Protein AF-A0A8C3IZ22-F1 (afdb_monomer)

Mean predicted aligned error: 11.87 Å

Solvent-accessible surface area (backbone atoms only — not comparable to full-atom values): 8767 Å² total; per-residue (Å²): 137,80,80,81,72,81,70,64,68,69,46,77,50,61,44,57,47,99,88,70,29,42,24,45,67,29,36,38,34,40,74,93,53,30,35,36,42,27,25,20,52,81,58,31,36,38,38,56,33,35,37,37,42,71,79,60,23,35,42,35,35,31,27,52,82,64,20,38,36,46,65,32,42,36,34,44,64,79,54,23,36,37,42,33,24,23,50,82,56,29,39,37,40,59,32,39,29,25,41,64,88,66,47,68,36,35,42,32,27,28,48,84,65,36,72,42,44,62,31,39,39,45,46,96,80,82,47,47,37,36,31,44,26,45,75,52,78,63,81,99,47,80,44,67,41,32,39,42,41,44,58,52,99,73,68,90,48,87,49,75,71,52,68,65,80,81,129

Secondary structure (DSSP, 8-state):
--------PPEEEEEE-TTS-EEEEEEEEETTTEEEEEEEETTEEEEEEEEE-TTS-EEEEEEETTEEEEEEEEE-TTS-EEEEEEETTEEEEEEEEE-TT--EEEEEEEETTEE-EEEEEE-TTS-EEEEEEEEEEETTEEEEEEEEEE--SSS------------

Nearest PDB structures (foldseek):
  6t4r-assembly1_CCC  TM=7.264E-01  e=1.711E-08  Trypanosoma brucei
  7sqc-assembly1_V0  TM=7.043E-01  e=2.205E-08  Chlamydomonas reinhardtii
  8x2u-assembly1_N  TM=7.616E-01  e=1.063E-07  Mus musculus
  7jr9-assembly1_E  TM=6.402E-01  e=1.992E-08  Chlamydomonas reinhardtii
  8j07-assembly1_c1  TM=5.219E-01  e=1.733E-06  Homo sapiens

Organism: Chrysemys picta bellii (NCBI:txid8478)

Structure (mmCIF, N/CA/C/O backbone):
data_AF-A0A8C3IZ22-F1
#
_entry.id   AF-A0A8C3IZ22-F1
#
loop_
_atom_site.group_PDB
_atom_site.id
_atom_site.type_symbol
_atom_site.label_atom_id
_atom_site.label_alt_id
_atom_site.label_comp_id
_atom_site.label_asym_id
_atom_site.label_entity_id
_atom_site.label_seq_id
_atom_site.pdbx_PDB_ins_code
_atom_site.Cartn_x
_atom_site.Cartn_y
_atom_site.Cartn_z
_atom_site.occupancy
_atom_site.B_iso_or_equiv
_atom_site.auth_seq_id
_atom_site.auth_comp_id
_atom_site.auth_asym_id
_atom_site.auth_atom_id
_atom_site.pdbx_PDB_model_num
ATOM 1 N N . MET A 1 1 ? 15.316 7.326 37.485 1.00 54.25 1 MET A N 1
ATOM 2 C CA . MET A 1 1 ? 14.027 6.696 37.802 1.00 54.25 1 MET A CA 1
ATOM 3 C C . MET A 1 1 ? 13.143 7.897 38.031 1.00 54.25 1 MET A C 1
ATOM 5 O O . MET A 1 1 ? 13.358 8.570 39.024 1.00 54.25 1 MET A O 1
ATOM 9 N N . ASP A 1 2 ? 12.484 8.419 37.005 1.00 46.16 2 ASP A N 1
ATOM 10 C CA . ASP A 1 2 ? 11.599 7.681 36.104 1.00 46.16 2 ASP A CA 1
ATOM 11 C C . ASP A 1 2 ? 11.779 8.147 34.654 1.00 46.16 2 ASP A C 1
ATOM 13 O O . ASP A 1 2 ? 11.808 9.339 34.361 1.00 46.16 2 ASP A O 1
ATOM 17 N N . SER A 1 3 ? 12.038 7.192 33.765 1.00 50.09 3 SER A N 1
ATOM 18 C CA . SER A 1 3 ? 11.930 7.416 32.330 1.00 50.09 3 SER A CA 1
ATOM 19 C C . SER A 1 3 ? 10.454 7.240 32.035 1.00 50.09 3 SER A C 1
ATOM 21 O O . SER A 1 3 ? 10.006 6.101 31.959 1.00 50.09 3 SER A O 1
ATOM 23 N N . ASP A 1 4 ? 9.712 8.347 31.991 1.00 53.69 4 ASP A N 1
ATOM 24 C CA . ASP A 1 4 ? 8.348 8.355 31.477 1.00 53.69 4 ASP A CA 1
ATOM 25 C C . ASP A 1 4 ? 8.423 7.796 30.056 1.00 53.69 4 ASP A C 1
ATOM 27 O O . ASP A 1 4 ? 8.928 8.427 29.126 1.00 53.69 4 ASP A O 1
ATOM 31 N N . GLU A 1 5 ? 8.065 6.523 29.949 1.00 57.28 5 GLU A N 1
ATOM 32 C CA . GLU A 1 5 ? 7.936 5.805 28.702 1.00 57.28 5 GLU A CA 1
ATOM 33 C C . GLU A 1 5 ? 6.731 6.429 28.020 1.00 57.28 5 GLU A C 1
ATOM 35 O O . GLU A 1 5 ? 5.589 6.153 28.390 1.00 57.28 5 GLU A O 1
ATOM 40 N N . ASP A 1 6 ? 7.037 7.374 27.129 1.00 54.25 6 ASP A N 1
ATOM 41 C CA . ASP A 1 6 ? 6.137 8.114 26.250 1.00 54.25 6 ASP A CA 1
ATOM 42 C C . ASP A 1 6 ? 5.331 7.086 25.444 1.00 54.25 6 ASP A C 1
ATOM 44 O O . ASP A 1 6 ? 5.674 6.688 24.329 1.00 54.25 6 ASP A O 1
ATOM 48 N N . THR A 1 7 ? 4.320 6.526 26.104 1.00 56.97 7 THR A N 1
ATOM 49 C CA . THR A 1 7 ? 3.397 5.551 25.553 1.00 56.97 7 THR A CA 1
ATOM 50 C C . THR A 1 7 ? 2.568 6.370 24.600 1.00 56.97 7 THR A C 1
ATOM 52 O O . THR A 1 7 ? 1.683 7.104 25.023 1.00 56.97 7 THR A O 1
ATOM 55 N N . LEU A 1 8 ? 2.946 6.341 23.326 1.00 58.59 8 LEU A N 1
ATOM 56 C CA . LEU A 1 8 ? 2.209 6.997 22.261 1.00 58.59 8 LEU A CA 1
ATOM 57 C C . LEU A 1 8 ? 0.785 6.432 22.290 1.00 58.59 8 LEU A C 1
ATOM 59 O O . LEU A 1 8 ? 0.547 5.333 21.796 1.00 58.59 8 LEU A O 1
ATOM 63 N N . GLU A 1 9 ? -0.130 7.143 22.948 1.00 67.81 9 GLU A N 1
ATOM 64 C CA . GLU A 1 9 ? -1.519 6.723 23.081 1.00 67.81 9 GLU A CA 1
ATOM 65 C C . GLU A 1 9 ? -2.141 6.695 21.682 1.00 67.81 9 GLU A C 1
ATOM 67 O O . GLU A 1 9 ? -2.179 7.706 20.973 1.00 67.81 9 GLU A O 1
ATOM 72 N N . GLU A 1 10 ? -2.603 5.519 21.262 1.00 82.62 10 GLU A N 1
ATOM 73 C CA . GLU A 1 10 ? -3.424 5.399 20.065 1.00 82.62 10 GLU A CA 1
ATOM 74 C C . GLU A 1 10 ? -4.726 6.160 20.311 1.00 82.62 10 GLU A C 1
ATOM 76 O O . GLU A 1 10 ? -5.457 5.893 21.266 1.00 82.62 10 GLU A O 1
ATOM 81 N N . THR A 1 11 ? -5.015 7.138 19.456 1.00 89.06 11 THR A N 1
ATOM 82 C CA . THR A 1 11 ? -6.254 7.915 19.560 1.00 89.06 11 THR A CA 1
ATOM 83 C C . THR A 1 11 ? -7.258 7.376 18.557 1.00 89.06 11 THR A C 1
ATOM 85 O O . THR A 1 11 ? -6.995 7.327 17.354 1.00 89.06 11 THR A O 1
ATOM 88 N N . VAL A 1 12 ? -8.409 6.943 19.068 1.00 91.81 12 VAL A N 1
ATOM 89 C CA . VAL A 1 12 ? -9.518 6.419 18.271 1.00 91.81 12 VAL A CA 1
ATOM 90 C C . VAL A 1 12 ? -10.631 7.457 18.233 1.00 91.81 12 VAL A C 1
ATOM 92 O O . VAL A 1 12 ? -11.203 7.818 19.260 1.00 91.81 12 VAL A O 1
ATOM 95 N N . GLU A 1 13 ? -10.977 7.903 17.034 1.00 92.81 13 GLU A N 1
ATOM 96 C CA . GLU A 1 13 ? -12.115 8.770 16.763 1.00 92.81 13 GLU A CA 1
ATOM 97 C C . GLU A 1 13 ? -13.164 7.981 15.979 1.00 92.81 13 GLU A C 1
ATOM 99 O O . GLU A 1 13 ? -12.984 7.671 14.802 1.00 92.81 13 GLU A O 1
ATOM 104 N N . GLY A 1 14 ? -14.281 7.633 16.613 1.00 91.19 14 GLY A N 1
ATOM 105 C CA . GLY A 1 14 ? -15.338 6.899 15.928 1.00 91.19 14 GLY A CA 1
ATOM 106 C C . GLY A 1 14 ? -16.321 6.227 16.867 1.00 91.19 14 GLY A C 1
ATOM 107 O O . GLY A 1 14 ? -16.414 6.556 18.050 1.00 91.19 14 GLY A O 1
ATOM 108 N N . LEU A 1 15 ? -17.087 5.301 16.301 1.00 91.00 15 LEU A N 1
ATOM 109 C CA . LEU A 1 15 ? -17.995 4.456 17.058 1.00 91.00 15 LEU A CA 1
ATOM 110 C C . LEU A 1 15 ? -17.186 3.362 17.774 1.00 91.00 15 LEU A C 1
ATOM 112 O O . LEU A 1 15 ? -16.251 2.788 17.216 1.00 91.00 15 LEU A O 1
ATOM 116 N N . LEU A 1 16 ? -17.549 3.096 19.024 1.00 93.19 16 LEU A N 1
ATOM 117 C CA . LEU A 1 16 ? -16.993 2.008 19.823 1.00 93.19 16 LEU A CA 1
ATOM 118 C C . LEU A 1 16 ? -18.099 0.984 20.091 1.00 93.19 16 LEU A C 1
ATOM 120 O O . LEU A 1 16 ? -19.274 1.358 20.169 1.00 93.19 16 LEU A O 1
ATOM 124 N N . ASP A 1 17 ? -17.734 -0.288 20.201 1.00 93.31 17 ASP A N 1
ATOM 125 C CA . ASP A 1 17 ? -18.645 -1.345 20.640 1.00 93.31 17 ASP A CA 1
ATOM 126 C C . ASP A 1 17 ? -18.790 -1.390 22.175 1.00 93.31 17 ASP A C 1
ATOM 128 O O . ASP A 1 17 ? -18.249 -0.550 22.900 1.00 93.31 17 ASP A O 1
ATOM 132 N N . ASP A 1 18 ? -19.561 -2.361 22.671 1.00 94.06 18 ASP A N 1
ATOM 133 C CA . ASP A 1 18 ? -19.828 -2.542 24.105 1.00 94.06 18 ASP A CA 1
ATOM 134 C C . ASP A 1 18 ? -18.555 -2.849 24.921 1.00 94.06 18 ASP A C 1
ATOM 136 O O . ASP A 1 18 ? -18.524 -2.594 26.128 1.00 94.06 18 ASP A O 1
ATOM 140 N N . ASP A 1 19 ? -17.501 -3.346 24.267 1.00 91.56 19 ASP A N 1
ATOM 141 C CA . ASP A 1 19 ? -16.195 -3.639 24.864 1.00 91.56 19 ASP A CA 1
ATOM 142 C C . ASP A 1 19 ? -15.231 -2.437 24.780 1.00 91.56 19 ASP A C 1
ATOM 144 O O . ASP A 1 19 ? -14.099 -2.499 25.264 1.00 91.56 19 ASP A O 1
ATOM 148 N N . GLY A 1 20 ? -15.685 -1.313 24.212 1.00 90.06 20 GLY A N 1
ATOM 149 C CA . GLY A 1 20 ? -14.890 -0.100 24.030 1.00 90.06 20 GLY A CA 1
ATOM 150 C C . GLY A 1 20 ? -13.907 -0.181 22.861 1.00 90.06 20 GLY A C 1
ATOM 151 O O . GLY A 1 20 ? -12.999 0.647 22.781 1.00 90.06 20 GLY A O 1
ATOM 152 N N . LEU A 1 21 ? -14.070 -1.154 21.961 1.00 92.12 21 LEU A N 1
ATOM 153 C CA . LEU A 1 21 ? -13.212 -1.345 20.798 1.00 92.12 21 LEU A CA 1
ATOM 154 C C . LEU A 1 21 ? -13.773 -0.617 19.565 1.00 92.12 21 LEU A C 1
ATOM 156 O O . LEU A 1 21 ? -14.991 -0.497 19.420 1.00 92.12 21 LEU A O 1
ATOM 160 N N . PRO A 1 22 ? -12.912 -0.143 18.643 1.00 92.56 22 PRO A N 1
ATOM 161 C CA . PRO A 1 22 ? -13.340 0.464 17.384 1.00 92.56 22 PRO A CA 1
ATOM 162 C C . PRO A 1 22 ? -14.354 -0.400 16.618 1.00 92.56 22 PRO A C 1
ATOM 164 O O . PRO A 1 22 ? -14.111 -1.579 16.349 1.00 92.56 22 PRO A O 1
ATOM 167 N N . HIS A 1 23 ? -15.480 0.189 16.216 1.00 94.62 23 HIS A N 1
ATOM 168 C CA . HIS A 1 23 ? -16.521 -0.499 15.457 1.00 94.62 23 HIS A CA 1
ATOM 169 C C . HIS A 1 23 ? -17.175 0.437 14.437 1.00 94.62 23 HIS A C 1
ATOM 171 O O . HIS A 1 23 ? -17.493 1.574 14.745 1.00 94.62 23 HIS A O 1
ATOM 177 N N . GLY A 1 24 ? -17.446 -0.030 13.221 1.00 93.62 24 GLY A N 1
ATOM 178 C CA . GLY A 1 24 ? -17.943 0.824 12.141 1.00 93.62 24 GLY A CA 1
ATOM 179 C C . GLY A 1 24 ? -16.844 1.724 11.572 1.00 93.62 24 GLY A C 1
ATOM 180 O O . GLY A 1 24 ? -15.681 1.345 11.556 1.00 93.62 24 GLY A O 1
ATOM 181 N N . PHE A 1 25 ? -17.198 2.894 11.041 1.00 94.88 25 PHE A N 1
ATOM 182 C CA . PHE A 1 25 ? -16.207 3.799 10.455 1.00 94.88 25 PHE A CA 1
ATOM 183 C C . PHE A 1 25 ? -15.497 4.609 11.546 1.00 94.88 25 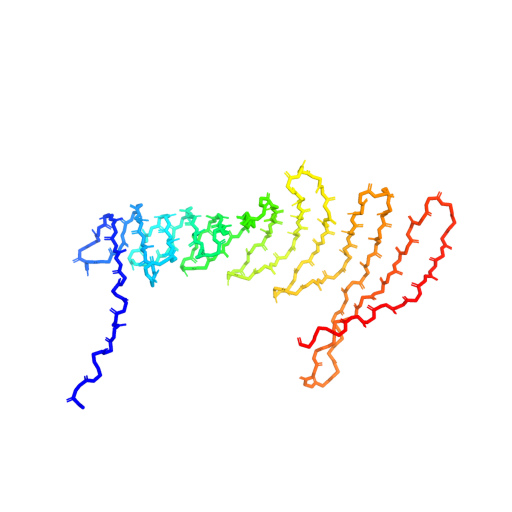PHE A C 1
ATOM 185 O O . PHE A 1 25 ? -16.128 5.451 12.190 1.00 94.88 25 PHE A O 1
ATOM 192 N N . CYS A 1 26 ? -14.198 4.367 11.721 1.00 95.00 26 CYS A N 1
ATOM 193 C CA . CYS A 1 26 ? -13.358 5.037 12.709 1.00 95.00 26 CYS A CA 1
ATOM 194 C C . CYS A 1 26 ? -12.061 5.546 12.075 1.00 95.00 26 CYS A C 1
ATOM 196 O O . CYS A 1 26 ? -11.560 5.003 11.085 1.00 95.00 26 CYS A O 1
ATOM 198 N N . THR A 1 27 ? -11.501 6.567 12.707 1.00 95.25 27 THR A N 1
ATOM 199 C CA . THR A 1 27 ? -10.167 7.089 12.444 1.00 95.25 27 THR A CA 1
ATOM 200 C C . THR A 1 27 ? -9.278 6.744 13.629 1.00 95.25 27 THR A C 1
ATOM 202 O O . THR A 1 27 ? -9.556 7.152 14.752 1.00 95.25 27 THR A O 1
ATOM 205 N N . VAL A 1 28 ? -8.216 5.983 13.392 1.00 93.12 28 VAL A N 1
ATOM 206 C CA . VAL A 1 28 ? -7.226 5.608 14.406 1.00 93.12 28 VAL A CA 1
ATOM 207 C C . VAL A 1 28 ? -5.913 6.289 14.063 1.00 93.12 28 VAL A C 1
ATOM 209 O O . VAL A 1 28 ? -5.397 6.103 12.963 1.00 93.12 28 VAL A O 1
ATOM 212 N N . THR A 1 29 ? -5.368 7.078 14.983 1.00 92.12 29 THR A N 1
ATOM 213 C CA . THR A 1 29 ? -4.048 7.699 14.819 1.00 92.12 29 THR A CA 1
ATOM 214 C C . THR A 1 29 ? -3.016 6.901 15.604 1.00 92.12 29 THR A C 1
ATOM 216 O O . THR A 1 29 ? -3.117 6.773 16.825 1.00 92.12 29 THR A O 1
ATOM 219 N N . TYR A 1 30 ? -2.015 6.394 14.893 1.00 86.94 30 TYR A N 1
ATOM 220 C CA . TYR A 1 30 ? -0.866 5.674 15.423 1.00 86.94 30 TYR A CA 1
ATOM 221 C C . TYR A 1 30 ? 0.327 6.638 15.569 1.00 86.94 30 TYR A C 1
ATOM 223 O O . TYR A 1 30 ? 0.587 7.475 14.702 1.00 86.94 30 TYR A O 1
ATOM 231 N N . SER A 1 31 ? 1.059 6.546 16.683 1.00 75.38 31 SER A N 1
ATOM 232 C CA . SER A 1 31 ? 2.337 7.254 16.909 1.00 75.38 31 SER A CA 1
ATOM 233 C C . SER A 1 31 ? 2.374 8.754 16.541 1.00 75.38 31 SER A C 1
ATOM 235 O O . SER A 1 31 ? 3.391 9.252 16.067 1.00 75.38 31 SER A O 1
ATOM 237 N N . SER A 1 32 ? 1.279 9.492 16.765 1.00 70.94 32 SER A N 1
ATOM 238 C CA . SER A 1 32 ? 1.080 10.916 16.404 1.00 70.94 32 SER A CA 1
ATOM 239 C C . SER A 1 32 ? 1.195 11.294 14.913 1.00 70.94 32 SER A C 1
ATOM 241 O O . SER A 1 32 ? 0.852 12.424 14.564 1.00 70.94 32 SER A O 1
ATOM 243 N N . THR A 1 33 ? 1.654 10.407 14.027 1.00 84.00 33 THR A N 1
ATOM 244 C CA . THR A 1 33 ? 1.926 10.728 12.610 1.00 84.00 33 THR A CA 1
ATOM 245 C C . THR A 1 33 ? 1.236 9.805 11.617 1.00 84.00 33 THR A C 1
ATOM 247 O O . THR A 1 33 ? 0.828 10.267 10.553 1.00 84.00 33 THR A O 1
ATOM 250 N N . ASP A 1 34 ? 1.098 8.525 11.953 1.00 92.19 34 ASP A N 1
ATOM 251 C CA . ASP A 1 34 ? 0.434 7.544 11.104 1.00 92.19 34 ASP A CA 1
ATOM 252 C C . ASP A 1 34 ? -1.058 7.528 11.435 1.00 92.19 34 ASP A C 1
ATOM 254 O O . ASP A 1 34 ? -1.473 7.745 12.572 1.00 92.19 34 ASP A O 1
ATOM 258 N N . ARG A 1 35 ? -1.904 7.284 10.443 1.00 94.31 35 ARG A N 1
ATOM 259 C CA . ARG A 1 35 ? -3.356 7.312 10.630 1.00 94.31 35 ARG A CA 1
ATOM 260 C C . ARG A 1 35 ? -4.023 6.287 9.742 1.00 94.31 35 ARG A C 1
ATOM 262 O O . ARG A 1 35 ? -3.692 6.172 8.572 1.00 94.31 35 ARG A O 1
ATOM 269 N N . PHE A 1 36 ? -5.029 5.605 10.255 1.00 95.25 36 PHE A N 1
ATOM 270 C CA . PHE A 1 36 ? -5.932 4.797 9.456 1.00 95.25 36 PHE A CA 1
ATOM 271 C C . PHE A 1 36 ? -7.355 5.323 9.560 1.00 95.25 36 PHE A C 1
ATOM 273 O O . PHE A 1 36 ? -7.860 5.550 10.651 1.00 95.25 36 PHE A O 1
ATOM 280 N N . GLU A 1 37 ? -8.010 5.469 8.419 1.00 96.19 37 GLU A N 1
ATOM 281 C CA . GLU A 1 37 ? -9.415 5.840 8.309 1.00 96.19 37 GLU A CA 1
ATOM 282 C C . GLU A 1 37 ? -10.152 4.709 7.602 1.00 96.19 37 GLU A C 1
ATOM 284 O O . GLU A 1 37 ? -9.877 4.408 6.438 1.00 96.19 37 GLU A O 1
ATOM 289 N N . GLY A 1 38 ? -11.088 4.048 8.273 1.00 96.12 38 GLY A N 1
ATOM 290 C CA . GLY A 1 38 ? -11.759 2.913 7.659 1.00 96.12 38 GLY A CA 1
ATOM 291 C C . GLY A 1 38 ? -12.775 2.237 8.548 1.00 96.12 38 GLY A C 1
ATOM 292 O O . GLY A 1 38 ? -13.123 2.718 9.620 1.00 96.12 38 GLY A O 1
ATOM 293 N N . ASN A 1 39 ? -13.284 1.114 8.054 1.00 95.69 39 ASN A N 1
ATOM 294 C CA . ASN A 1 39 ? -14.233 0.304 8.800 1.00 95.69 39 ASN A CA 1
ATOM 295 C C . ASN A 1 39 ? -13.502 -0.651 9.747 1.00 95.69 39 ASN A C 1
ATOM 297 O O . ASN A 1 39 ? -12.520 -1.285 9.359 1.00 95.69 39 ASN A O 1
ATOM 301 N N . PHE A 1 40 ? -14.027 -0.763 10.959 1.00 96.00 40 PHE A N 1
ATOM 302 C CA . PHE A 1 40 ? -13.573 -1.647 12.015 1.00 96.00 40 PHE A CA 1
ATOM 303 C C . PHE A 1 40 ? -14.708 -2.554 12.475 1.00 96.00 40 PHE A C 1
ATOM 305 O O . PHE A 1 40 ? -15.883 -2.182 12.446 1.00 96.00 40 PHE A O 1
ATOM 312 N N . VAL A 1 41 ? -14.352 -3.744 12.933 1.00 95.81 41 VAL A N 1
ATOM 313 C CA . VAL A 1 41 ? -15.252 -4.669 13.611 1.00 95.81 41 VAL A CA 1
ATOM 314 C C . VAL A 1 41 ? -14.496 -5.205 14.815 1.00 95.81 41 VAL A C 1
ATOM 316 O O . VAL A 1 41 ? -13.507 -5.904 14.643 1.00 95.81 41 VAL A O 1
ATOM 319 N N . HIS A 1 42 ? -14.960 -4.863 16.019 1.00 93.00 42 HIS A N 1
ATOM 320 C CA . HIS A 1 42 ? -14.384 -5.346 17.278 1.00 93.00 42 HIS A CA 1
ATOM 321 C C . HIS A 1 42 ? -12.877 -5.052 17.404 1.00 93.00 42 HIS A C 1
ATOM 323 O O . HIS A 1 42 ? -12.079 -5.899 17.789 1.00 93.00 42 HIS A O 1
ATOM 329 N N . GLY A 1 43 ? -12.481 -3.837 17.017 1.00 91.19 43 GLY A N 1
ATOM 330 C CA . GLY A 1 43 ? -11.095 -3.372 17.045 1.00 91.19 43 GLY A CA 1
ATOM 331 C C . GLY A 1 43 ? -10.246 -3.752 15.834 1.00 91.19 43 GLY A C 1
ATOM 332 O O . GLY A 1 43 ? -9.202 -3.138 15.636 1.00 91.19 43 GLY A O 1
ATOM 333 N N . GLU A 1 44 ? -10.705 -4.663 14.977 1.00 94.19 44 GLU A N 1
ATOM 334 C CA . GLU A 1 44 ? -9.959 -5.114 13.796 1.00 94.19 44 GLU A CA 1
ATOM 335 C C . GLU A 1 44 ? -10.428 -4.388 12.531 1.00 94.19 44 GLU A C 1
ATOM 337 O O . GLU A 1 44 ? -11.631 -4.208 12.306 1.00 94.19 44 GLU A O 1
ATOM 342 N N . LYS A 1 45 ? -9.496 -3.996 11.657 1.00 94.75 45 LYS A N 1
ATOM 343 C CA . LYS A 1 45 ? -9.816 -3.356 10.372 1.00 94.75 45 LYS A CA 1
ATOM 344 C C . LYS A 1 45 ? -10.545 -4.351 9.475 1.00 94.75 45 LYS A C 1
ATOM 346 O O . LYS A 1 45 ? -9.996 -5.376 9.076 1.00 94.75 45 LYS A O 1
ATOM 351 N N . ASN A 1 46 ? -11.780 -4.017 9.125 1.00 96.06 46 ASN A N 1
ATOM 352 C CA . ASN A 1 46 ? -12.699 -4.896 8.417 1.00 96.06 46 ASN A CA 1
ATOM 353 C C . ASN A 1 46 ? -13.600 -4.076 7.487 1.00 96.06 46 ASN A C 1
ATOM 355 O O . ASN A 1 46 ? -14.526 -3.394 7.920 1.00 96.06 46 ASN A O 1
ATOM 359 N N . GLY A 1 47 ? -13.341 -4.148 6.181 1.00 94.94 47 GLY A N 1
ATOM 360 C CA . GLY A 1 47 ? -14.0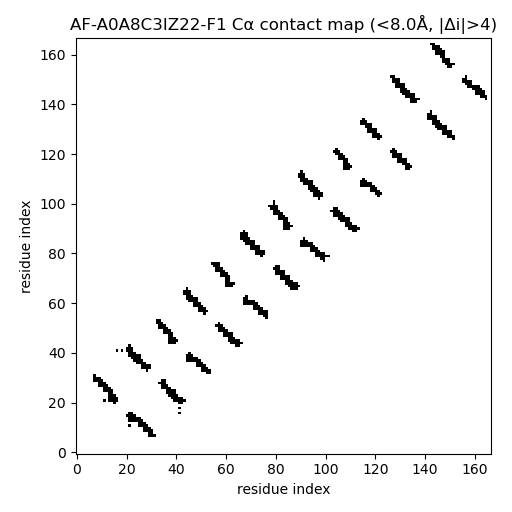16 -3.366 5.146 1.00 94.94 47 GLY A CA 1
ATOM 361 C C . GLY A 1 47 ? -13.071 -2.418 4.410 1.00 94.94 47 GLY A C 1
ATOM 362 O O . GLY A 1 47 ? -11.860 -2.598 4.389 1.00 94.94 47 GLY A O 1
ATOM 363 N N . ARG A 1 48 ? -13.612 -1.383 3.758 1.00 95.69 48 ARG A N 1
ATOM 364 C CA . ARG A 1 48 ? -12.764 -0.385 3.085 1.00 95.69 48 ARG A CA 1
ATOM 365 C C . ARG A 1 48 ? -12.052 0.493 4.105 1.00 95.69 48 ARG A C 1
ATOM 367 O O . ARG A 1 48 ? -12.689 0.935 5.064 1.00 95.69 48 ARG A O 1
ATOM 374 N N . GLY A 1 49 ? -10.784 0.784 3.839 1.00 96.25 49 GLY A N 1
ATOM 375 C CA . GLY A 1 49 ? -9.986 1.701 4.635 1.00 96.25 49 GLY A CA 1
ATOM 376 C C . GLY A 1 49 ? -8.843 2.327 3.848 1.00 96.25 49 GLY A C 1
ATOM 377 O O . GLY A 1 49 ? -8.484 1.869 2.758 1.00 96.25 49 GLY A O 1
ATOM 378 N N . LYS A 1 50 ? -8.299 3.394 4.420 1.00 97.19 50 LYS A N 1
ATOM 379 C CA . LYS A 1 50 ? -7.175 4.165 3.917 1.00 97.19 50 LYS A CA 1
ATOM 380 C C . LYS A 1 50 ? -6.177 4.387 5.042 1.00 97.19 50 LYS A C 1
ATOM 382 O O . LYS A 1 50 ? -6.500 4.996 6.056 1.00 97.19 50 LYS A O 1
ATOM 387 N N . PHE A 1 51 ? -4.961 3.903 4.846 1.00 95.56 51 PHE A N 1
ATOM 388 C CA . PHE A 1 51 ? -3.824 4.186 5.703 1.00 95.56 51 PHE A CA 1
ATOM 389 C C . PHE A 1 51 ? -3.080 5.416 5.176 1.00 95.56 51 PHE A C 1
ATOM 391 O O . PHE A 1 51 ? -2.881 5.559 3.971 1.00 95.56 51 PHE A O 1
ATOM 398 N N . PHE A 1 52 ? -2.670 6.287 6.080 1.00 95.25 52 PHE A N 1
ATOM 399 C CA . PHE A 1 52 ? -1.859 7.472 5.864 1.00 95.25 52 PHE A CA 1
ATOM 400 C C . PHE A 1 52 ? -0.572 7.273 6.647 1.00 95.25 52 PHE A C 1
ATOM 402 O O . PHE A 1 52 ? -0.605 7.092 7.864 1.00 95.25 52 PHE A O 1
ATOM 409 N N . PHE A 1 53 ? 0.544 7.282 5.939 1.00 93.31 53 PHE A N 1
ATOM 410 C CA . PHE A 1 53 ? 1.861 7.121 6.529 1.00 93.31 53 PHE A CA 1
ATOM 411 C C . PHE A 1 53 ? 2.475 8.494 6.825 1.00 93.31 53 PHE A C 1
ATOM 413 O O . PHE A 1 53 ? 2.129 9.496 6.192 1.00 93.31 53 PHE A O 1
ATOM 420 N N . PHE A 1 54 ? 3.417 8.539 7.764 1.00 92.25 54 PHE A N 1
ATOM 421 C CA . PHE A 1 54 ? 4.124 9.756 8.163 1.00 92.25 54 PHE A CA 1
ATOM 422 C C . PHE A 1 54 ? 4.899 10.417 7.012 1.00 92.25 54 PHE A C 1
ATOM 424 O O . PHE A 1 54 ? 5.134 11.624 7.047 1.00 92.25 54 PHE A O 1
ATOM 431 N N . ASP A 1 55 ? 5.309 9.634 6.009 1.00 91.31 55 ASP A N 1
ATOM 432 C CA . ASP A 1 55 ? 5.991 10.113 4.803 1.00 91.31 55 ASP A CA 1
ATOM 433 C C . ASP A 1 55 ? 5.029 10.820 3.827 1.00 91.31 55 ASP A C 1
ATOM 435 O O . ASP A 1 55 ? 5.455 11.395 2.834 1.00 91.31 55 ASP A O 1
ATOM 439 N N . GLY A 1 56 ? 3.723 10.825 4.112 1.00 91.75 56 GLY A N 1
ATOM 440 C CA . GLY A 1 56 ? 2.694 11.400 3.248 1.00 91.75 56 GLY A CA 1
ATOM 441 C C . GLY A 1 56 ? 2.181 10.437 2.177 1.00 91.75 56 GLY A C 1
ATOM 442 O O . GLY A 1 56 ? 1.255 10.789 1.440 1.00 91.75 56 GLY A O 1
ATOM 443 N N . SER A 1 57 ? 2.722 9.219 2.105 1.00 95.38 57 SER A N 1
ATOM 444 C CA . SER A 1 57 ? 2.159 8.155 1.284 1.00 95.38 57 SER A CA 1
ATOM 445 C C . SER A 1 57 ? 0.828 7.665 1.858 1.00 95.38 57 SER A C 1
ATOM 447 O O . SER A 1 57 ? 0.499 7.856 3.035 1.00 95.38 57 SER A O 1
ATOM 449 N N . THR A 1 58 ? 0.016 7.036 1.011 1.00 96.75 58 THR A N 1
ATOM 450 C CA . THR A 1 58 ? -1.269 6.470 1.432 1.00 96.75 58 THR A CA 1
ATOM 451 C C . THR A 1 58 ? -1.496 5.093 0.835 1.00 96.75 58 THR A C 1
ATOM 453 O O . THR A 1 58 ? -1.081 4.826 -0.287 1.00 96.75 58 THR A O 1
ATOM 456 N N . LEU A 1 59 ? -2.175 4.217 1.571 1.00 96.12 59 LEU A N 1
ATOM 457 C CA . LEU A 1 59 ? -2.572 2.889 1.113 1.00 96.12 59 LEU A CA 1
ATOM 458 C C . LEU A 1 59 ? -4.075 2.720 1.281 1.00 96.12 59 LEU A C 1
ATOM 460 O O . LEU A 1 59 ? -4.583 2.646 2.394 1.00 96.12 59 LEU A O 1
ATOM 464 N N . GLU A 1 60 ? -4.785 2.648 0.167 1.00 96.75 60 GLU A N 1
ATOM 465 C CA . GLU A 1 60 ? -6.221 2.405 0.124 1.00 96.75 60 GLU A CA 1
ATOM 466 C C . GLU A 1 60 ? -6.507 0.963 -0.268 1.00 96.75 60 GLU A C 1
ATOM 468 O O . GLU A 1 60 ? -5.889 0.419 -1.185 1.00 96.75 60 GLU A O 1
ATOM 473 N N . GLY A 1 61 ? -7.498 0.347 0.367 1.00 96.31 61 GLY A N 1
ATOM 474 C CA . GLY A 1 61 ? -7.961 -0.962 -0.062 1.00 96.31 61 GLY A CA 1
ATOM 475 C C . GLY A 1 61 ? -9.034 -1.559 0.832 1.00 96.31 61 GLY A C 1
ATOM 476 O O . GLY A 1 61 ? -9.724 -0.855 1.574 1.00 96.31 61 GLY A O 1
ATOM 477 N N . TYR A 1 62 ? -9.224 -2.867 0.696 1.00 96.44 62 TYR A N 1
ATOM 478 C CA . TYR A 1 62 ? -10.183 -3.628 1.483 1.00 96.44 62 TYR A CA 1
ATOM 479 C C . TYR A 1 62 ? -9.447 -4.468 2.521 1.00 96.44 62 TYR A C 1
ATOM 481 O O . TYR A 1 62 ? -8.533 -5.199 2.171 1.00 96.44 62 TYR A O 1
ATOM 489 N N . TYR A 1 63 ? -9.851 -4.374 3.778 1.00 96.12 63 TYR A N 1
ATOM 490 C CA . TYR A 1 63 ? -9.251 -5.071 4.904 1.00 96.12 63 TYR A CA 1
ATOM 491 C C . TYR A 1 63 ? -10.187 -6.172 5.396 1.00 96.12 63 TYR A C 1
ATOM 493 O O . TYR A 1 63 ? -11.409 -6.011 5.370 1.00 96.12 63 TYR A O 1
ATOM 501 N N . VAL A 1 64 ? -9.609 -7.292 5.810 1.00 95.75 64 VAL A N 1
ATOM 502 C CA . VAL A 1 64 ? -10.290 -8.388 6.502 1.00 95.75 64 VAL A CA 1
ATOM 503 C C . VAL A 1 64 ? -9.364 -8.819 7.624 1.00 95.75 64 VAL A C 1
ATOM 505 O O . VAL A 1 64 ? -8.223 -9.178 7.335 1.00 95.75 64 VAL A O 1
ATOM 508 N N . ASP A 1 65 ? -9.843 -8.752 8.862 1.00 94.00 65 ASP A N 1
ATOM 509 C CA . ASP A 1 65 ? -9.094 -9.135 10.067 1.00 94.00 65 ASP A CA 1
ATOM 510 C C . A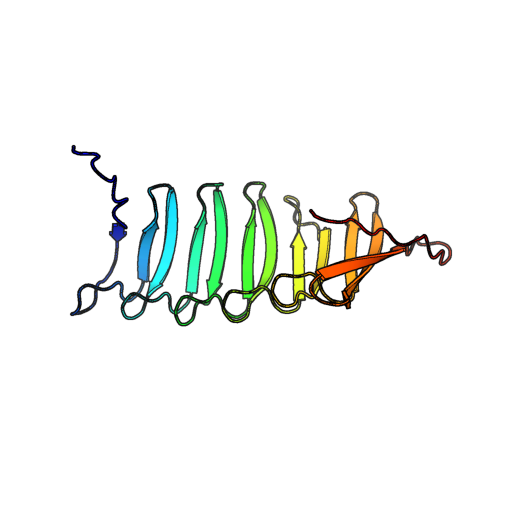SP A 1 65 ? -7.690 -8.490 10.101 1.00 94.00 65 ASP A C 1
ATOM 512 O O . ASP A 1 65 ? -6.661 -9.163 10.131 1.00 94.00 65 ASP A O 1
ATOM 516 N N . ASP A 1 66 ? -7.648 -7.157 9.970 1.00 93.19 66 ASP A N 1
ATOM 517 C CA . ASP A 1 66 ? -6.436 -6.319 9.892 1.00 93.19 66 ASP A CA 1
ATOM 518 C C . ASP A 1 66 ? -5.538 -6.489 8.661 1.00 93.19 66 ASP A C 1
ATOM 520 O O . ASP A 1 66 ? -4.669 -5.645 8.403 1.00 93.19 66 ASP A O 1
ATOM 524 N N . ALA A 1 67 ? -5.779 -7.505 7.838 1.00 93.69 67 ALA A N 1
ATOM 525 C CA . ALA A 1 67 ? -5.002 -7.773 6.644 1.00 93.69 67 ALA A CA 1
ATOM 526 C C . ALA A 1 67 ? -5.613 -7.111 5.404 1.00 93.69 67 ALA A C 1
ATOM 528 O O . ALA A 1 67 ? -6.809 -7.228 5.133 1.00 93.69 67 ALA A O 1
ATOM 529 N N . LEU A 1 68 ? -4.781 -6.448 4.597 1.00 94.06 68 LEU A N 1
ATOM 530 C CA . LEU A 1 68 ? -5.211 -5.933 3.299 1.00 94.06 68 LEU A CA 1
ATOM 531 C C . LEU A 1 68 ? -5.446 -7.094 2.319 1.00 94.06 68 LEU A C 1
ATOM 533 O O . LEU A 1 68 ? -4.582 -7.948 2.118 1.00 94.06 68 LEU A O 1
ATOM 537 N N . GLN A 1 69 ? -6.608 -7.090 1.676 1.00 95.75 69 GLN A N 1
ATOM 538 C CA . GLN A 1 69 ? -7.087 -8.120 0.765 1.00 95.75 69 GLN A CA 1
ATOM 539 C C . GLN A 1 69 ? -7.552 -7.513 -0.562 1.00 95.75 69 GLN A C 1
ATOM 541 O O . GLN A 1 69 ? -8.194 -6.462 -0.629 1.00 95.75 69 GLN A O 1
ATOM 546 N N . GLY A 1 70 ? -7.299 -8.229 -1.653 1.00 94.25 70 GLY A N 1
ATOM 547 C CA . GLY A 1 70 ? -7.775 -7.851 -2.978 1.00 94.25 70 GLY A CA 1
ATOM 548 C C . GLY A 1 70 ? -6.996 -6.675 -3.563 1.00 94.25 70 GLY A C 1
ATOM 549 O O . GLY A 1 70 ? -5.774 -6.672 -3.554 1.00 94.25 70 GLY A O 1
ATOM 550 N N . GLN A 1 71 ? -7.680 -5.708 -4.172 1.00 95.31 71 GLN A N 1
ATOM 551 C CA . GLN A 1 71 ? -7.000 -4.578 -4.811 1.00 95.31 71 GLN A CA 1
ATOM 552 C C . GLN A 1 71 ? -6.608 -3.526 -3.769 1.00 95.31 71 GLN A C 1
ATOM 554 O O . GLN A 1 71 ? -7.465 -3.019 -3.047 1.00 95.31 71 GLN A O 1
ATOM 559 N N . GLY A 1 72 ? -5.319 -3.194 -3.742 1.00 95.81 72 GLY A N 1
ATOM 560 C CA . GLY A 1 72 ? -4.755 -2.082 -2.992 1.00 95.81 72 GLY A CA 1
ATOM 561 C C . GLY A 1 72 ? -4.212 -1.013 -3.935 1.00 95.81 72 GLY A C 1
ATOM 562 O O . GLY A 1 72 ? -3.610 -1.331 -4.966 1.00 95.81 72 GLY A O 1
ATOM 563 N N . LEU A 1 73 ? -4.428 0.246 -3.573 1.00 96.75 73 LEU A N 1
ATOM 564 C CA . LEU A 1 73 ? -3.872 1.421 -4.225 1.00 96.75 73 LEU A CA 1
ATOM 565 C C . LEU A 1 73 ? -2.913 2.097 -3.252 1.00 96.75 73 LEU A C 1
ATOM 567 O O . LEU A 1 73 ? -3.340 2.708 -2.275 1.00 96.75 73 LEU A O 1
ATOM 571 N N . TYR A 1 74 ? -1.622 1.990 -3.530 1.00 96.25 74 TYR A N 1
ATOM 572 C CA . TYR A 1 74 ? -0.598 2.719 -2.802 1.00 96.25 74 TYR A CA 1
ATOM 573 C C . TYR A 1 74 ? -0.252 3.991 -3.578 1.00 96.25 74 TYR A C 1
ATOM 575 O O . TYR A 1 74 ? 0.107 3.920 -4.750 1.00 96.25 74 TYR A O 1
ATOM 583 N N . THR A 1 75 ? -0.377 5.149 -2.945 1.00 96.31 75 THR A N 1
ATOM 584 C CA . THR A 1 75 ? 0.025 6.446 -3.497 1.00 96.31 75 THR A CA 1
ATOM 585 C C . THR A 1 75 ? 1.285 6.888 -2.777 1.00 96.31 75 THR A C 1
ATOM 587 O O . THR A 1 75 ? 1.268 7.029 -1.557 1.00 96.31 75 THR A O 1
ATOM 590 N N . TYR A 1 76 ? 2.364 7.087 -3.522 1.00 94.69 76 TYR A N 1
ATOM 591 C CA . TYR A 1 76 ? 3.638 7.573 -3.002 1.00 94.69 76 TYR A CA 1
ATOM 592 C C . TYR A 1 76 ? 3.551 9.070 -2.662 1.00 94.69 76 TYR A C 1
ATOM 594 O O . TYR A 1 76 ? 2.682 9.780 -3.173 1.00 94.69 76 TYR A O 1
ATOM 602 N N . GLU A 1 77 ? 4.473 9.567 -1.832 1.00 94.75 77 GLU A N 1
ATOM 603 C CA . GLU A 1 77 ? 4.554 11.000 -1.488 1.00 94.75 77 GLU A CA 1
ATOM 604 C C . GLU A 1 77 ? 4.725 11.897 -2.728 1.00 94.75 77 GLU A C 1
ATOM 606 O O . GLU A 1 77 ? 4.248 13.031 -2.767 1.00 94.75 77 GLU A O 1
ATOM 611 N N . ASP A 1 78 ? 5.385 11.372 -3.765 1.00 92.19 78 ASP A N 1
ATOM 612 C CA . ASP A 1 78 ? 5.670 12.068 -5.017 1.00 92.19 78 ASP A CA 1
ATOM 613 C C . ASP A 1 78 ? 4.473 12.073 -5.981 1.00 92.19 78 ASP A C 1
ATOM 615 O O . ASP A 1 78 ? 4.557 12.646 -7.065 1.00 92.19 78 ASP A O 1
ATOM 619 N N . GLY A 1 79 ? 3.351 11.457 -5.597 1.00 92.06 79 GLY A N 1
ATOM 620 C CA . GLY A 1 79 ? 2.146 11.337 -6.411 1.00 92.06 79 GLY A CA 1
ATOM 621 C C . GLY A 1 79 ? 2.163 10.175 -7.406 1.00 92.06 79 GLY A C 1
ATOM 622 O O . GLY A 1 79 ? 1.175 9.987 -8.118 1.00 92.06 79 GLY A O 1
ATOM 623 N N . GLY A 1 80 ? 3.234 9.376 -7.455 1.00 94.50 80 GLY A N 1
ATOM 624 C CA . GLY A 1 80 ? 3.208 8.085 -8.133 1.00 94.50 80 GLY A CA 1
ATOM 625 C C . GLY A 1 80 ? 2.168 7.156 -7.504 1.00 94.50 80 GLY A C 1
ATOM 626 O O . GLY A 1 80 ? 1.812 7.290 -6.330 1.00 94.50 80 GLY A O 1
ATOM 627 N N . VAL A 1 81 ? 1.686 6.175 -8.266 1.00 96.69 81 VAL A N 1
ATOM 628 C CA . VAL A 1 81 ? 0.696 5.212 -7.763 1.00 96.69 81 VAL A CA 1
ATOM 629 C C . VAL A 1 81 ? 1.038 3.778 -8.136 1.00 96.69 81 VAL A C 1
ATOM 631 O O . VAL A 1 81 ? 1.359 3.473 -9.283 1.00 96.69 81 VAL A O 1
ATOM 634 N N . LEU A 1 82 ? 0.896 2.866 -7.181 1.00 95.06 82 LEU A N 1
ATOM 635 C CA . LEU A 1 82 ? 1.024 1.426 -7.349 1.00 95.06 82 LEU A CA 1
ATOM 636 C C . LEU A 1 82 ? -0.335 0.761 -7.115 1.00 95.06 82 LEU A C 1
ATOM 638 O O . LEU A 1 82 ? -0.871 0.748 -6.009 1.00 95.06 82 LEU A O 1
ATOM 642 N N . HIS A 1 83 ? -0.867 0.150 -8.167 1.00 96.56 83 HIS A N 1
ATOM 643 C CA . HIS A 1 83 ? -2.008 -0.752 -8.098 1.00 96.56 83 HIS A CA 1
ATOM 644 C C . HIS A 1 83 ? -1.491 -2.169 -7.900 1.00 96.56 83 HIS A C 1
ATOM 646 O O . HIS A 1 83 ? -0.758 -2.680 -8.748 1.00 96.56 83 HIS A O 1
ATOM 652 N N . GLY A 1 84 ? -1.879 -2.810 -6.806 1.00 95.19 84 GLY A N 1
ATOM 653 C CA . GLY A 1 84 ? -1.391 -4.127 -6.430 1.00 95.19 84 GLY A CA 1
ATOM 654 C C . GLY A 1 84 ? -2.504 -5.036 -5.941 1.00 95.19 84 GLY A C 1
ATOM 655 O O . GLY A 1 84 ? -3.451 -4.585 -5.303 1.00 95.19 84 GLY A O 1
ATOM 656 N N . THR A 1 85 ? -2.387 -6.332 -6.215 1.00 94.81 85 THR A N 1
ATOM 657 C CA . THR A 1 85 ? -3.244 -7.332 -5.567 1.00 94.81 85 THR A CA 1
ATOM 658 C C . THR A 1 85 ? -2.581 -7.782 -4.270 1.00 94.81 85 THR A C 1
ATOM 660 O O . THR A 1 85 ? -1.408 -8.131 -4.297 1.00 94.81 85 THR A O 1
ATOM 663 N N . HIS A 1 86 ? -3.304 -7.763 -3.159 1.00 93.75 86 HIS A N 1
ATOM 664 C CA . HIS A 1 86 ? -2.838 -8.158 -1.837 1.00 93.75 86 HIS A CA 1
ATOM 665 C C . HIS A 1 86 ? -3.607 -9.384 -1.351 1.00 93.75 86 HIS A C 1
ATOM 667 O O . HIS A 1 86 ? -4.805 -9.526 -1.610 1.00 93.75 86 HIS A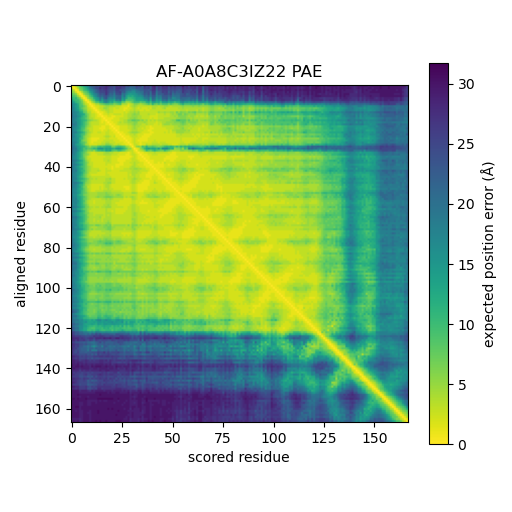 O 1
ATOM 673 N N . VAL A 1 87 ? -2.896 -10.274 -0.673 1.00 94.31 87 VAL A N 1
ATOM 674 C CA . VAL A 1 87 ? -3.437 -11.449 0.006 1.00 94.31 87 VAL A CA 1
ATOM 675 C C . VAL A 1 87 ? -2.775 -11.493 1.370 1.00 94.31 87 VAL A C 1
ATOM 677 O O . VAL A 1 87 ? -1.548 -11.494 1.441 1.00 94.31 87 VAL A O 1
ATOM 680 N N . ASP A 1 88 ? -3.581 -11.483 2.427 1.00 92.31 88 ASP A N 1
ATOM 681 C CA . ASP A 1 88 ? -3.124 -11.501 3.824 1.00 92.31 88 ASP A CA 1
ATOM 682 C C . ASP A 1 88 ? -2.124 -10.374 4.147 1.00 92.31 88 ASP A C 1
ATOM 684 O O . ASP A 1 88 ? -1.131 -10.561 4.844 1.00 92.31 88 ASP A O 1
ATOM 688 N N . GLY A 1 89 ? -2.370 -9.179 3.597 1.00 89.38 89 GLY A N 1
ATOM 689 C CA . GLY A 1 89 ? -1.508 -8.008 3.769 1.00 89.38 89 GLY A CA 1
ATOM 690 C C . GLY A 1 89 ? -0.271 -7.990 2.869 1.00 89.38 89 GLY A C 1
ATOM 691 O O . GLY A 1 89 ? 0.395 -6.962 2.771 1.00 89.38 89 GLY A O 1
ATOM 692 N N . GLU A 1 90 ? 0.023 -9.077 2.158 1.00 91.00 90 GLU A N 1
ATOM 693 C CA . GLU A 1 90 ? 1.184 -9.178 1.280 1.00 91.00 90 GLU A CA 1
ATOM 694 C C . GLU A 1 90 ? 0.813 -8.967 -0.188 1.00 91.00 90 GLU A C 1
ATOM 696 O O . GLU A 1 90 ? -0.154 -9.536 -0.698 1.00 91.00 90 GLU A O 1
ATOM 701 N N . LEU A 1 91 ? 1.634 -8.208 -0.911 1.00 89.62 91 LEU A N 1
ATOM 702 C CA . LEU A 1 91 ? 1.493 -7.999 -2.344 1.00 89.62 91 LEU A CA 1
ATOM 703 C C . LEU A 1 91 ? 1.718 -9.325 -3.094 1.00 89.62 91 LEU A C 1
ATOM 705 O O . LEU A 1 91 ? 2.826 -9.868 -3.158 1.00 89.62 91 LEU A O 1
ATOM 709 N N . ASN A 1 92 ? 0.637 -9.832 -3.677 1.00 93.12 92 ASN A N 1
ATOM 710 C CA . ASN A 1 92 ? 0.508 -11.135 -4.305 1.00 93.12 92 ASN A CA 1
ATOM 711 C C . ASN A 1 92 ? -0.368 -11.040 -5.561 1.00 93.12 92 ASN A C 1
ATOM 713 O O . ASN A 1 92 ? -1.574 -10.824 -5.493 1.00 93.12 92 ASN A O 1
ATOM 717 N N . GLY A 1 93 ? 0.234 -11.269 -6.727 1.00 91.06 93 GLY A N 1
ATOM 718 C CA . GLY A 1 93 ? -0.431 -11.218 -8.025 1.00 91.06 93 GLY A CA 1
ATOM 719 C C . GLY A 1 93 ? -0.021 -10.005 -8.865 1.00 91.06 93 GLY A C 1
ATOM 720 O O . GLY A 1 93 ? 1.092 -9.493 -8.717 1.00 91.06 93 GLY A O 1
ATOM 721 N N . PRO A 1 94 ? -0.868 -9.567 -9.811 1.00 92.00 94 PRO A N 1
ATOM 722 C CA . PRO A 1 94 ? -0.496 -8.522 -10.748 1.00 92.00 94 PRO A CA 1
ATOM 723 C C . PRO A 1 94 ? -0.367 -7.17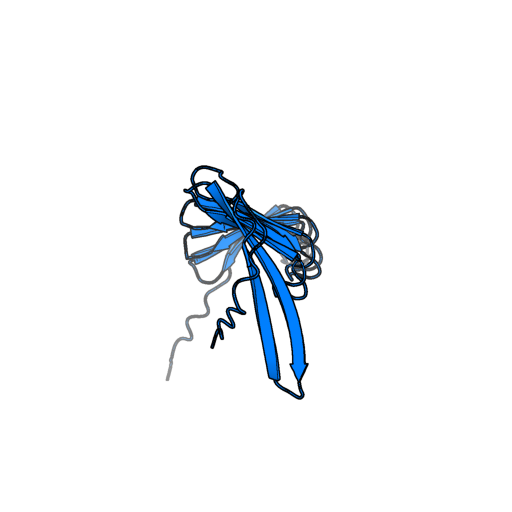7 -10.038 1.00 92.00 94 PRO A C 1
ATOM 725 O O . PRO A 1 94 ? -1.203 -6.819 -9.206 1.00 92.00 94 PRO A O 1
ATOM 728 N N . ALA A 1 95 ? 0.655 -6.421 -10.432 1.00 93.94 95 ALA A N 1
ATOM 729 C CA . ALA A 1 95 ? 0.847 -5.051 -9.992 1.00 93.94 95 ALA A CA 1
ATOM 730 C C . ALA A 1 95 ? 1.250 -4.134 -11.152 1.00 93.94 95 ALA A C 1
ATOM 732 O O . ALA A 1 95 ? 1.915 -4.558 -12.109 1.00 93.94 95 ALA A O 1
ATOM 733 N N . GLN A 1 96 ? 0.823 -2.880 -11.067 1.00 94.69 96 GLN A N 1
ATOM 734 C CA . GLN A 1 96 ? 1.076 -1.827 -12.040 1.00 94.69 96 GLN A CA 1
ATOM 735 C C . GLN A 1 96 ? 1.442 -0.542 -11.318 1.00 94.69 96 GLN A C 1
ATOM 737 O O . GLN A 1 96 ? 0.702 -0.099 -10.448 1.00 94.69 96 GLN A O 1
ATOM 742 N N . GLU A 1 97 ? 2.550 0.062 -11.711 1.00 93.69 97 GLU A N 1
ATOM 743 C CA . GLU A 1 97 ? 3.028 1.318 -11.145 1.00 93.69 97 GLU A CA 1
ATOM 744 C C . GLU A 1 97 ? 2.970 2.402 -12.213 1.00 93.69 97 GLU A C 1
ATOM 746 O O . GLU A 1 97 ? 3.324 2.162 -13.377 1.00 93.69 97 GLU A O 1
ATOM 751 N N . TYR A 1 98 ? 2.532 3.581 -11.805 1.00 92.88 98 TYR A N 1
ATOM 752 C CA . TYR A 1 98 ? 2.395 4.757 -12.638 1.00 92.88 98 TYR A CA 1
ATOM 753 C C . TYR A 1 98 ? 3.179 5.907 -12.011 1.00 92.88 98 TYR A C 1
ATOM 755 O O . TYR A 1 98 ? 3.205 6.044 -10.789 1.00 92.88 98 TYR A O 1
ATOM 763 N N . ASP A 1 99 ? 3.810 6.723 -12.852 1.00 91.75 99 ASP A N 1
ATOM 764 C CA . ASP A 1 99 ? 4.446 7.963 -12.405 1.00 91.75 99 ASP A CA 1
ATOM 765 C C . ASP A 1 99 ? 3.402 9.042 -12.048 1.00 91.75 99 ASP A C 1
ATOM 767 O O . ASP A 1 99 ? 2.198 8.863 -12.251 1.00 91.75 99 ASP A O 1
ATOM 771 N N . ILE A 1 100 ? 3.876 10.186 -11.546 1.00 92.56 100 ILE A N 1
ATOM 772 C CA . ILE A 1 100 ? 3.052 11.365 -11.228 1.00 92.56 100 ILE A CA 1
ATOM 773 C C . ILE A 1 100 ? 2.263 11.907 -12.438 1.00 92.56 100 ILE A C 1
ATOM 775 O O . ILE A 1 100 ? 1.200 12.503 -12.279 1.00 92.56 100 ILE A O 1
ATOM 779 N N . ASP A 1 101 ? 2.752 11.675 -13.661 1.00 90.62 101 ASP A N 1
ATOM 780 C CA . ASP A 1 101 ? 2.075 12.060 -14.905 1.00 90.62 101 ASP A CA 1
ATOM 781 C C . ASP A 1 101 ? 1.016 11.017 -15.336 1.00 90.62 101 ASP A C 1
ATOM 783 O O . ASP A 1 101 ? 0.362 11.176 -16.372 1.00 90.62 101 ASP A O 1
ATOM 787 N N . GLY A 1 102 ? 0.852 9.924 -14.580 1.00 88.50 102 GLY A N 1
ATOM 788 C CA . GLY A 1 102 ? -0.050 8.816 -14.888 1.00 88.50 102 GLY A CA 1
ATOM 789 C C . GLY A 1 102 ? 0.463 7.876 -15.985 1.00 88.50 102 GLY A C 1
ATOM 790 O O . GLY A 1 102 ? -0.314 7.101 -16.552 1.00 88.50 102 GLY A O 1
ATOM 791 N N . ARG A 1 103 ? 1.754 7.916 -16.328 1.00 89.50 103 ARG A N 1
ATOM 792 C CA . ARG A 1 103 ? 2.360 6.976 -17.278 1.00 89.50 103 ARG A CA 1
ATOM 793 C C . ARG A 1 103 ? 2.677 5.669 -16.574 1.00 89.50 103 ARG A C 1
ATOM 795 O O . ARG A 1 103 ? 3.343 5.654 -15.548 1.00 89.50 103 ARG A O 1
ATOM 802 N N . LEU A 1 104 ? 2.264 4.557 -17.176 1.00 89.19 104 LEU A N 1
ATOM 803 C CA . LEU A 1 104 ? 2.631 3.221 -16.711 1.00 89.19 104 LEU A CA 1
ATOM 804 C C . LEU A 1 104 ? 4.153 3.049 -16.811 1.00 89.19 104 LEU A C 1
ATOM 806 O O . LEU A 1 104 ? 4.674 2.997 -17.923 1.00 89.19 104 LEU A O 1
ATOM 810 N N . ILE A 1 105 ? 4.838 2.926 -15.676 1.00 89.56 105 ILE A N 1
ATOM 811 C CA . ILE A 1 105 ? 6.296 2.730 -15.593 1.00 89.56 105 ILE A CA 1
ATOM 812 C C . ILE A 1 105 ? 6.670 1.287 -15.268 1.00 89.56 105 ILE A C 1
ATOM 814 O O . ILE A 1 105 ? 7.749 0.828 -15.646 1.00 89.56 105 ILE A O 1
ATOM 818 N N . PHE A 1 106 ? 5.762 0.534 -14.648 1.00 89.25 106 PHE A N 1
ATOM 819 C CA . PHE A 1 106 ? 5.981 -0.867 -14.319 1.00 89.25 106 PHE A CA 1
ATOM 820 C C . PHE A 1 106 ? 4.698 -1.681 -14.471 1.00 89.25 106 PHE A C 1
ATOM 822 O O . PHE A 1 106 ? 3.616 -1.260 -14.077 1.00 89.25 106 PHE A O 1
ATOM 829 N N . LYS A 1 107 ? 4.825 -2.896 -15.003 1.00 91.44 107 LYS A N 1
ATOM 830 C CA . LYS A 1 107 ? 3.772 -3.913 -14.975 1.00 91.44 107 LYS A CA 1
ATOM 831 C C . LYS A 1 107 ? 4.388 -5.272 -14.721 1.00 91.44 107 LYS A C 1
ATOM 833 O O . LYS A 1 107 ? 5.165 -5.758 -15.539 1.00 91.44 107 LYS A O 1
ATOM 838 N N . GLY A 1 108 ? 4.010 -5.920 -13.633 1.00 90.44 108 GLY A N 1
ATOM 839 C CA . GLY A 1 108 ? 4.591 -7.196 -13.251 1.00 90.44 108 GLY A CA 1
ATOM 840 C C . GLY A 1 108 ? 3.671 -8.032 -12.388 1.00 90.44 108 GLY A C 1
ATOM 841 O O . GLY A 1 108 ? 2.477 -7.771 -12.266 1.00 90.44 108 GLY A O 1
ATOM 842 N N . GLN A 1 109 ? 4.262 -9.074 -11.830 1.00 89.44 109 GLN A N 1
ATOM 843 C CA . GLN A 1 109 ? 3.625 -10.021 -10.935 1.00 89.44 109 GLN A CA 1
ATOM 844 C C . GLN A 1 109 ? 4.456 -10.063 -9.651 1.00 89.44 109 GLN A C 1
ATOM 846 O O . GLN A 1 109 ? 5.689 -9.993 -9.7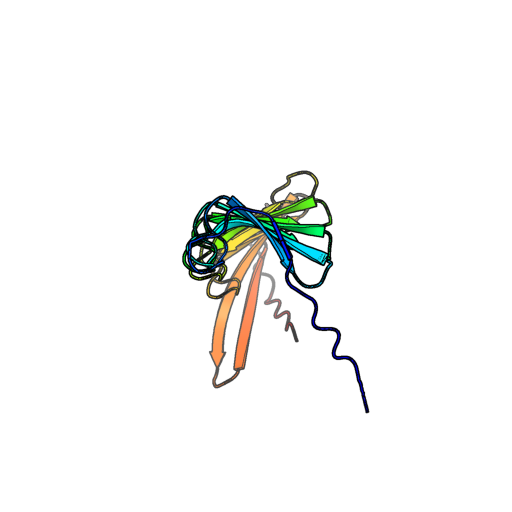04 1.00 89.44 109 GLN A O 1
ATOM 851 N N . TYR A 1 110 ? 3.784 -10.154 -8.515 1.00 88.38 110 TYR A N 1
ATOM 852 C CA . TYR A 1 110 ? 4.376 -10.271 -7.193 1.00 88.38 110 TYR A CA 1
ATOM 853 C C . TYR A 1 110 ? 3.956 -11.582 -6.542 1.00 88.38 110 TYR A C 1
ATOM 855 O O . TYR A 1 110 ? 2.897 -12.136 -6.838 1.00 88.38 110 TYR A O 1
ATOM 863 N N . LYS A 1 111 ? 4.821 -12.088 -5.675 1.00 89.94 111 LYS A N 1
ATOM 864 C CA . LYS A 1 111 ? 4.560 -13.217 -4.801 1.00 89.94 111 LYS A CA 1
ATOM 865 C C . LYS A 1 111 ? 5.303 -12.990 -3.491 1.00 89.94 111 LYS A C 1
ATOM 867 O O . LYS A 1 111 ? 6.521 -12.808 -3.528 1.00 89.94 111 LYS A O 1
ATOM 872 N N . ASP A 1 112 ? 4.586 -13.013 -2.377 1.00 89.94 112 ASP A N 1
ATOM 873 C CA . ASP A 1 112 ? 5.109 -12.795 -1.026 1.00 89.94 112 ASP A CA 1
ATOM 874 C C . ASP A 1 112 ? 5.920 -11.479 -0.947 1.00 89.94 112 ASP A C 1
ATOM 876 O O . ASP A 1 112 ? 7.091 -11.470 -0.562 1.00 89.94 112 ASP A O 1
ATOM 880 N N . ASN A 1 113 ? 5.349 -10.372 -1.451 1.00 86.75 113 ASN A N 1
ATOM 881 C CA . ASN A 1 113 ? 5.992 -9.050 -1.590 1.00 86.75 113 ASN A CA 1
ATOM 882 C C . ASN A 1 113 ? 7.208 -8.978 -2.540 1.00 86.75 113 ASN A C 1
ATOM 884 O O . ASN A 1 113 ? 7.809 -7.917 -2.718 1.00 86.75 113 ASN A O 1
ATOM 888 N N . ILE A 1 114 ? 7.572 -10.073 -3.213 1.00 83.25 114 ILE A N 1
ATOM 889 C CA . ILE A 1 114 ? 8.728 -10.135 -4.115 1.00 83.25 114 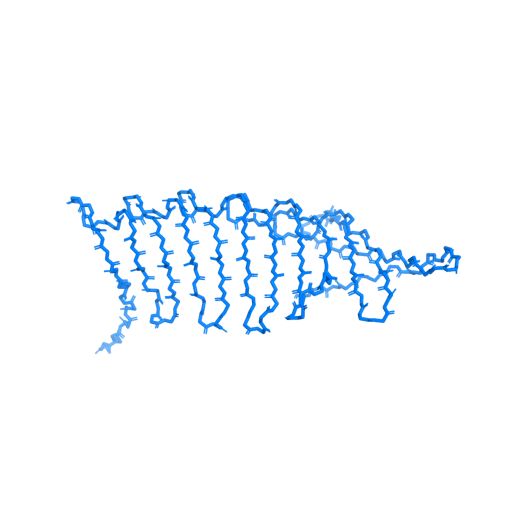ILE A CA 1
ATOM 890 C C . ILE A 1 114 ? 8.260 -10.182 -5.572 1.00 83.25 114 ILE A C 1
ATOM 892 O O . ILE A 1 114 ? 7.370 -10.947 -5.936 1.00 83.25 114 ILE A O 1
ATOM 896 N N . ARG A 1 115 ? 8.915 -9.416 -6.453 1.00 83.69 115 ARG A N 1
ATOM 897 C CA . ARG A 1 115 ? 8.690 -9.499 -7.907 1.00 83.69 115 ARG A CA 1
ATOM 898 C C . ARG A 1 115 ? 8.946 -10.920 -8.413 1.00 83.69 115 ARG A C 1
ATOM 900 O O . ARG A 1 115 ? 10.052 -11.446 -8.275 1.00 83.69 115 ARG A O 1
ATOM 907 N N . HIS A 1 116 ? 7.943 -11.520 -9.040 1.00 83.19 116 HIS A N 1
ATOM 908 C CA . HIS A 1 116 ? 7.965 -12.915 -9.456 1.00 83.19 116 HIS A CA 1
ATOM 909 C C . HIS A 1 116 ? 7.335 -13.102 -10.836 1.00 83.19 116 HIS A C 1
ATOM 911 O O . HIS A 1 116 ? 6.145 -12.890 -11.016 1.00 83.19 116 HIS A O 1
ATOM 917 N N . GLY A 1 117 ? 8.108 -13.588 -11.803 1.00 81.19 117 GLY A N 1
ATOM 918 C CA . GLY A 1 117 ? 7.667 -13.820 -13.174 1.00 81.19 117 GLY A CA 1
ATOM 919 C C . GLY A 1 117 ? 8.112 -12.719 -14.134 1.00 81.19 117 GLY A C 1
ATOM 920 O O . GLY A 1 117 ? 9.136 -12.063 -13.939 1.00 81.19 117 GLY A O 1
ATOM 921 N N . VAL A 1 118 ? 7.363 -12.556 -15.223 1.00 79.50 118 VAL A N 1
ATOM 922 C CA . VAL A 1 118 ? 7.646 -11.526 -16.227 1.00 79.50 118 VAL A CA 1
ATOM 923 C C . VAL A 1 118 ? 7.208 -10.171 -15.685 1.00 79.50 118 VAL A C 1
ATOM 925 O O . VAL A 1 118 ? 6.060 -10.012 -15.265 1.00 79.50 118 VAL A O 1
ATOM 928 N N . CYS A 1 119 ? 8.093 -9.185 -15.757 1.00 82.62 119 CYS A N 1
ATOM 929 C CA . CYS A 1 119 ? 7.735 -7.789 -15.581 1.00 82.62 119 CYS A CA 1
ATOM 930 C C . CYS A 1 119 ? 8.212 -6.938 -16.758 1.00 82.62 119 CYS A C 1
ATOM 932 O O . CYS A 1 119 ? 9.118 -7.294 -17.512 1.00 82.62 119 CYS A O 1
ATOM 934 N N . TRP A 1 120 ? 7.547 -5.809 -16.920 1.00 83.62 120 TRP A N 1
ATOM 935 C CA . TRP A 1 120 ? 7.773 -4.821 -17.955 1.00 83.62 120 TRP A CA 1
ATOM 936 C C . TRP A 1 120 ? 8.071 -3.504 -17.270 1.00 83.62 120 TRP A C 1
ATOM 938 O O . TRP A 1 120 ? 7.294 -3.085 -16.414 1.00 83.62 120 TRP A O 1
ATOM 948 N N . ILE A 1 121 ? 9.178 -2.873 -17.643 1.00 83.69 121 ILE A N 1
ATOM 949 C CA . ILE A 1 121 ? 9.514 -1.518 -17.215 1.00 83.69 121 ILE A CA 1
ATOM 950 C C . ILE A 1 121 ? 9.467 -0.626 -18.452 1.00 83.69 121 ILE A C 1
ATOM 952 O O . ILE A 1 121 ? 9.986 -0.982 -19.515 1.00 83.69 121 ILE A O 1
ATOM 956 N N . TYR A 1 122 ? 8.810 0.517 -18.316 1.00 82.12 122 TYR A N 1
ATOM 957 C CA . TYR A 1 122 ? 8.621 1.484 -19.386 1.00 82.12 122 TYR A CA 1
ATOM 958 C C . TYR A 1 122 ? 9.407 2.740 -19.035 1.00 82.12 122 TYR A C 1
ATOM 960 O O . TYR A 1 122 ? 9.176 3.363 -18.002 1.00 82.12 122 TYR A O 1
ATOM 968 N N . TYR A 1 123 ? 10.357 3.105 -19.890 1.00 77.69 123 TYR A N 1
ATOM 969 C CA . TYR A 1 123 ? 11.128 4.330 -19.718 1.00 77.69 123 TYR A CA 1
ATOM 970 C C . TYR A 1 123 ? 10.528 5.473 -20.547 1.00 77.69 123 TYR A C 1
ATOM 972 O O . TYR A 1 123 ? 10.010 5.225 -21.641 1.00 77.69 123 TYR A O 1
ATOM 980 N N . PRO A 1 124 ? 10.680 6.737 -20.105 1.00 68.00 124 PRO A N 1
ATOM 981 C CA . PRO A 1 124 ? 10.155 7.916 -20.807 1.00 68.00 124 PRO A CA 1
ATOM 982 C C . PRO A 1 124 ? 10.642 8.051 -22.262 1.00 68.00 124 PRO A C 1
ATOM 984 O O . PRO A 1 124 ? 9.990 8.678 -23.090 1.00 68.00 124 PRO A O 1
ATOM 987 N N . VAL A 1 125 ? 11.755 7.405 -22.620 1.00 61.22 125 VAL A N 1
ATOM 988 C CA . VAL A 1 125 ? 12.315 7.375 -23.980 1.00 61.22 125 VAL A CA 1
ATOM 989 C C . VAL A 1 125 ? 11.825 6.181 -24.812 1.00 61.22 125 VAL A C 1
ATOM 991 O O . VAL A 1 125 ? 12.624 5.543 -25.479 1.00 61.22 125 VAL A O 1
ATOM 994 N N . SER A 1 126 ? 10.536 5.820 -24.768 1.00 56.97 126 SER A N 1
ATOM 995 C CA . SER A 1 126 ? 9.931 4.718 -25.566 1.00 56.97 126 SER A CA 1
ATOM 996 C C . SER A 1 126 ? 10.652 3.352 -25.500 1.00 56.97 126 SER A C 1
ATOM 998 O O . SER A 1 126 ? 10.354 2.447 -26.281 1.00 56.97 126 SER A O 1
ATOM 1000 N N . LEU A 1 127 ? 11.609 3.180 -24.584 1.00 58.84 127 LEU A N 1
ATOM 1001 C CA . LEU A 1 127 ? 12.350 1.945 -24.389 1.00 58.84 127 LEU A CA 1
ATOM 1002 C C . LEU A 1 127 ? 11.519 1.060 -23.471 1.00 58.84 127 LEU A C 1
ATOM 1004 O O . LEU A 1 127 ? 11.276 1.400 -22.314 1.00 58.84 127 LEU A O 1
ATOM 1008 N N . ILE A 1 128 ? 11.100 -0.079 -24.010 1.00 62.28 128 ILE A N 1
ATOM 1009 C CA . ILE A 1 128 ? 10.430 -1.131 -23.258 1.00 62.28 128 ILE A CA 1
ATOM 1010 C C . ILE A 1 128 ? 11.487 -2.169 -22.896 1.00 62.28 128 ILE A C 1
ATOM 1012 O O . ILE A 1 128 ? 12.111 -2.78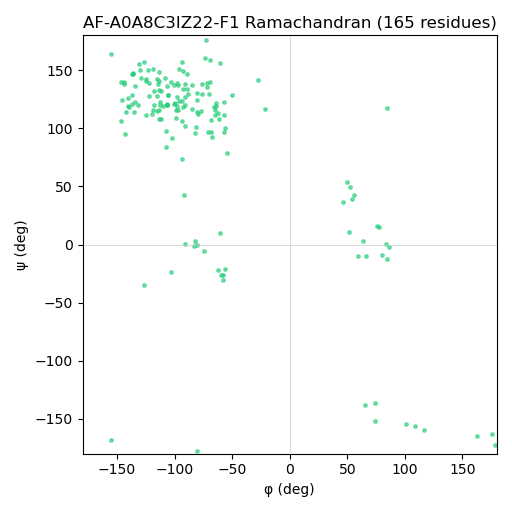0 -23.770 1.00 62.28 128 ILE A O 1
ATOM 1016 N N . SER A 1 129 ? 11.685 -2.385 -21.602 1.00 62.62 129 SER A N 1
ATOM 1017 C CA . SER A 1 129 ? 12.517 -3.466 -21.090 1.00 62.62 129 SER A CA 1
ATOM 1018 C C . SER A 1 129 ? 11.624 -4.552 -20.496 1.00 62.62 129 SER A C 1
ATOM 1020 O O . SER A 1 129 ? 10.835 -4.324 -19.581 1.00 62.62 129 SER A O 1
ATOM 1022 N N . CYS A 1 130 ? 11.736 -5.761 -21.042 1.00 63.41 130 CYS A N 1
ATOM 1023 C CA . CYS A 1 130 ? 11.144 -6.946 -20.442 1.00 63.41 130 CYS A CA 1
ATOM 1024 C C . CYS A 1 130 ? 12.170 -7.533 -19.480 1.00 63.41 130 CYS A C 1
ATOM 1026 O O . CYS A 1 130 ? 13.328 -7.711 -19.852 1.00 63.41 130 CYS A O 1
ATOM 1028 N N . PHE A 1 131 ? 11.764 -7.887 -18.272 1.00 65.19 131 PHE A N 1
ATOM 1029 C CA . PHE A 1 131 ? 12.602 -8.639 -17.350 1.00 65.19 131 PHE A CA 1
ATOM 1030 C C . PHE A 1 131 ? 11.898 -9.934 -16.969 1.00 65.19 131 PHE A C 1
ATOM 1032 O O . PHE A 1 131 ? 10.690 -9.951 -16.735 1.00 65.19 131 PHE A O 1
ATOM 1039 N N . LEU A 1 132 ? 12.653 -11.029 -16.902 1.00 58.69 132 LEU A N 1
ATOM 1040 C CA . LEU A 1 132 ? 12.198 -12.236 -16.220 1.00 58.69 132 LEU A CA 1
ATOM 1041 C C . LEU A 1 132 ? 12.836 -12.237 -14.834 1.00 58.69 132 LEU A C 1
ATOM 1043 O O . LEU A 1 132 ? 14.053 -12.396 -14.718 1.00 58.69 132 LEU A O 1
ATOM 1047 N N . CYS A 1 133 ? 12.016 -12.002 -13.812 1.00 57.91 133 CYS A N 1
ATOM 1048 C CA . CYS A 1 133 ? 12.430 -11.998 -12.419 1.00 57.91 133 CYS A CA 1
ATOM 1049 C C . CYS A 1 133 ? 12.069 -13.354 -11.815 1.00 57.91 133 CYS A C 1
ATOM 1051 O O . CYS A 1 133 ? 10.895 -13.717 -11.747 1.00 57.91 133 CYS A O 1
ATOM 1053 N N . TRP A 1 134 ? 13.063 -14.135 -11.408 1.00 51.69 134 TRP A N 1
ATOM 1054 C CA . TRP A 1 134 ? 12.824 -15.423 -10.765 1.00 51.69 134 TRP A CA 1
ATOM 1055 C C . TRP A 1 134 ? 13.624 -15.544 -9.476 1.00 51.69 134 TRP A C 1
ATOM 1057 O O . TRP A 1 134 ? 14.712 -14.984 -9.327 1.00 51.69 134 TRP A O 1
ATOM 1067 N N . ARG A 1 135 ? 13.070 -16.312 -8.540 1.00 45.34 135 ARG A N 1
ATOM 1068 C CA . ARG A 1 135 ? 13.730 -16.663 -7.287 1.00 45.34 135 ARG A CA 1
ATOM 1069 C C . ARG A 1 135 ? 14.355 -18.040 -7.450 1.00 45.34 135 ARG A C 1
ATOM 1071 O O . ARG A 1 135 ? 13.633 -19.022 -7.612 1.00 45.34 135 ARG A O 1
ATOM 1078 N N . THR A 1 136 ? 15.679 -18.130 -7.388 1.00 40.75 136 THR A N 1
ATOM 1079 C CA . THR A 1 136 ? 16.351 -19.411 -7.140 1.00 40.75 136 THR A CA 1
ATOM 1080 C C . THR A 1 136 ? 16.545 -19.559 -5.632 1.00 40.75 136 THR A C 1
ATOM 1082 O O . THR A 1 136 ? 17.046 -18.655 -4.960 1.00 40.75 136 THR A O 1
ATOM 1085 N N . LYS A 1 137 ? 16.088 -20.683 -5.068 1.00 39.03 137 LYS A N 1
ATOM 1086 C CA . LYS A 1 137 ? 16.443 -21.084 -3.701 1.00 39.03 137 LYS A CA 1
ATOM 1087 C C . LYS A 1 137 ? 17.695 -21.955 -3.786 1.00 39.03 137 LYS A C 1
ATOM 1089 O O . LYS A 1 137 ? 17.590 -23.126 -4.134 1.00 39.03 137 LYS A O 1
ATOM 1094 N N . GLU A 1 138 ? 18.857 -21.390 -3.476 1.00 36.78 138 GLU A N 1
ATOM 1095 C CA . GLU A 1 138 ? 20.086 -22.158 -3.246 1.00 36.78 138 GLU A CA 1
ATOM 1096 C C . GLU A 1 138 ? 20.397 -22.132 -1.740 1.00 36.78 138 GLU A C 1
ATOM 1098 O O . GLU A 1 138 ? 20.924 -21.161 -1.197 1.00 36.78 138 GLU A O 1
ATOM 1103 N N . GLY A 1 139 ? 20.002 -23.191 -1.026 1.00 50.75 139 GLY A N 1
ATOM 1104 C CA . GLY A 1 139 ? 20.181 -23.292 0.428 1.00 50.75 139 GLY A CA 1
ATOM 1105 C C . GLY A 1 139 ? 19.361 -22.266 1.231 1.00 50.75 139 GLY A C 1
ATOM 1106 O O . GLY A 1 139 ? 18.194 -22.021 0.931 1.00 50.75 139 GLY A O 1
ATOM 1107 N N . HIS A 1 140 ? 19.965 -21.673 2.271 1.00 36.28 140 HIS A N 1
ATOM 1108 C CA . HIS A 1 140 ? 19.336 -20.671 3.155 1.00 36.28 140 HIS A CA 1
ATOM 1109 C C . HIS A 1 140 ? 19.347 -19.233 2.598 1.00 36.28 140 HIS A C 1
ATOM 1111 O O . HIS A 1 140 ? 18.898 -18.315 3.282 1.00 36.28 140 HIS A O 1
ATOM 1117 N N . ARG A 1 141 ? 19.852 -19.001 1.377 1.00 30.64 141 ARG A N 1
ATOM 1118 C CA . ARG A 1 141 ? 19.895 -17.667 0.754 1.00 30.64 141 ARG A CA 1
ATOM 1119 C C . ARG A 1 141 ? 18.942 -17.602 -0.433 1.00 30.64 141 ARG A C 1
ATOM 1121 O O . ARG A 1 141 ? 18.898 -18.491 -1.278 1.00 30.64 141 ARG A O 1
ATOM 1128 N N . SER A 1 142 ? 18.145 -16.539 -0.477 1.00 35.75 142 SER A N 1
ATOM 1129 C CA . SER A 1 142 ? 17.287 -16.234 -1.621 1.00 35.75 142 SER A CA 1
ATOM 1130 C C . SER A 1 142 ? 18.026 -15.282 -2.549 1.00 35.75 142 SER A C 1
ATOM 1132 O O . SER A 1 142 ? 18.429 -14.208 -2.114 1.00 35.75 142 SER A O 1
ATOM 1134 N N . HIS A 1 143 ? 18.185 -15.661 -3.816 1.00 43.00 143 HIS A N 1
ATOM 1135 C CA . HIS A 1 143 ? 18.735 -14.784 -4.845 1.00 43.00 143 HIS A CA 1
ATOM 1136 C C . HIS A 1 143 ? 17.608 -14.315 -5.770 1.00 43.00 143 HIS A C 1
ATOM 1138 O O . HIS A 1 143 ? 16.828 -15.127 -6.275 1.00 43.00 143 HIS A O 1
ATOM 1144 N N . ILE A 1 144 ? 17.514 -12.999 -5.977 1.00 48.66 144 ILE A N 1
ATOM 1145 C CA . ILE A 1 144 ? 16.618 -12.391 -6.964 1.00 48.66 144 ILE A CA 1
ATOM 1146 C C . ILE A 1 144 ? 17.436 -12.200 -8.243 1.00 48.66 144 ILE A C 1
ATOM 1148 O O . ILE A 1 144 ? 18.320 -11.347 -8.304 1.00 48.66 144 ILE A O 1
ATOM 1152 N N . GLY A 1 145 ? 17.177 -13.035 -9.250 1.00 47.00 145 GLY A N 1
ATOM 1153 C CA . GLY A 1 145 ? 17.790 -12.918 -10.569 1.00 47.00 145 GLY A CA 1
ATOM 1154 C C . GLY A 1 145 ? 16.849 -12.199 -11.529 1.00 47.00 145 GLY A C 1
ATOM 1155 O O . GLY A 1 145 ? 15.707 -12.621 -11.693 1.00 47.00 145 GLY A O 1
ATOM 1156 N N . CYS A 1 146 ? 17.330 -11.142 -12.187 1.00 45.75 146 CYS A N 1
ATOM 1157 C CA . CYS A 1 146 ? 16.615 -10.466 -13.268 1.00 45.75 146 CYS A CA 1
ATOM 1158 C C . CYS A 1 146 ? 17.397 -10.635 -14.575 1.00 45.75 146 CYS A C 1
ATOM 1160 O O . CYS A 1 146 ? 18.509 -10.117 -14.721 1.00 45.75 146 CYS A O 1
ATOM 1162 N N . ASN A 1 147 ? 16.821 -11.342 -15.548 1.00 50.72 147 ASN A N 1
ATOM 1163 C CA . ASN A 1 147 ? 17.347 -11.332 -16.911 1.00 50.72 147 ASN A CA 1
ATOM 1164 C C . ASN A 1 147 ? 16.645 -10.250 -17.724 1.00 50.72 147 ASN A C 1
ATOM 1166 O O . ASN A 1 147 ? 15.428 -10.301 -17.903 1.00 50.72 147 ASN A O 1
ATOM 1170 N N . LEU A 1 148 ? 17.423 -9.278 -18.203 1.00 48.44 148 LEU A N 1
ATOM 1171 C CA . LEU A 1 148 ? 16.950 -8.221 -19.085 1.00 48.44 148 LEU A CA 1
ATOM 1172 C C . LEU A 1 148 ? 16.788 -8.781 -20.502 1.00 48.44 148 LEU A C 1
ATOM 1174 O O . LEU A 1 148 ? 17.749 -9.152 -21.168 1.00 48.44 148 LEU A O 1
ATOM 1178 N N . LEU A 1 149 ? 15.557 -8.811 -20.986 1.00 50.12 149 LEU A N 1
ATOM 1179 C CA . LEU A 1 149 ? 15.231 -9.046 -22.380 1.00 50.12 149 LEU A CA 1
ATOM 1180 C C . LEU A 1 149 ? 14.881 -7.687 -23.010 1.00 50.12 149 LEU A C 1
ATOM 1182 O O . LEU A 1 149 ? 13.744 -7.218 -22.964 1.00 50.12 149 LEU A O 1
ATOM 1186 N N . LEU A 1 150 ? 15.890 -7.018 -23.572 1.00 45.94 150 LEU A N 1
ATOM 1187 C CA . LEU A 1 150 ? 15.704 -5.779 -24.331 1.00 45.94 150 LEU A CA 1
ATOM 1188 C C . LEU A 1 150 ? 14.951 -6.086 -25.633 1.00 45.94 150 LEU A C 1
ATOM 1190 O O . LEU A 1 150 ? 15.510 -6.653 -26.575 1.00 45.94 150 LEU A O 1
ATOM 1194 N N . LEU A 1 151 ? 13.682 -5.686 -25.704 1.00 45.47 151 LEU A N 1
ATOM 1195 C CA . LEU A 1 151 ? 12.919 -5.662 -26.949 1.00 45.47 151 LEU A CA 1
ATOM 1196 C C . LEU A 1 151 ? 13.037 -4.263 -27.553 1.00 45.47 151 LEU A C 1
ATOM 1198 O O . LEU A 1 151 ? 12.116 -3.456 -27.508 1.00 45.47 151 LEU A O 1
ATOM 1202 N N . CYS A 1 152 ? 14.211 -3.965 -28.108 1.00 37.34 152 CYS A N 1
ATOM 1203 C CA . CYS A 1 152 ? 14.371 -2.794 -28.961 1.00 37.34 152 CYS A CA 1
ATOM 1204 C C . CYS A 1 152 ? 13.645 -3.073 -30.290 1.00 37.34 152 CYS A C 1
ATOM 1206 O O . CYS A 1 152 ? 13.789 -4.165 -30.843 1.00 37.34 152 CYS A O 1
ATOM 1208 N N . GLY A 1 153 ? 12.872 -2.113 -30.806 1.00 39.34 153 GLY A N 1
ATOM 1209 C CA . GLY A 1 153 ? 11.990 -2.252 -31.980 1.00 39.34 153 GLY A CA 1
ATOM 1210 C C . GLY A 1 153 ? 12.650 -2.630 -33.317 1.00 39.34 153 GLY A C 1
ATOM 1211 O O . GLY A 1 153 ? 11.980 -2.614 -34.342 1.00 39.34 153 GLY A O 1
ATOM 1212 N N . LEU A 1 154 ? 13.930 -3.004 -33.332 1.00 37.84 154 LEU A N 1
ATOM 1213 C CA . LEU A 1 154 ? 14.676 -3.517 -34.479 1.00 37.84 154 LEU A CA 1
ATOM 1214 C C . LEU A 1 154 ? 15.652 -4.603 -33.992 1.00 37.84 154 LEU A C 1
ATOM 1216 O O . LEU A 1 154 ? 16.765 -4.311 -33.566 1.00 37.84 154 LEU A O 1
ATOM 1220 N N . GLY A 1 155 ? 15.236 -5.869 -34.076 1.00 36.88 155 GLY A N 1
ATOM 1221 C CA . G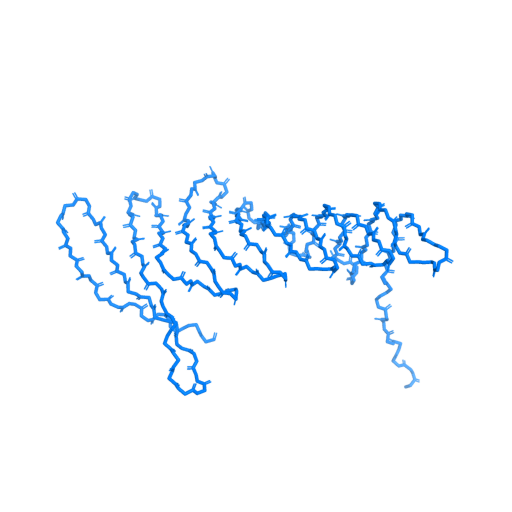LY A 1 155 ? 16.114 -7.029 -33.889 1.00 36.88 155 GLY A CA 1
ATOM 1222 C C . GLY A 1 155 ? 16.321 -7.454 -32.432 1.00 36.88 155 GLY A C 1
ATOM 1223 O O . GLY A 1 155 ? 16.904 -6.746 -31.615 1.00 36.88 155 GLY A O 1
ATOM 1224 N N . ARG A 1 156 ? 15.882 -8.678 -32.122 1.00 34.88 156 ARG A N 1
ATOM 1225 C CA . ARG A 1 156 ? 16.099 -9.344 -30.831 1.00 34.88 156 ARG A CA 1
ATOM 1226 C C . ARG A 1 156 ? 17.603 -9.422 -30.531 1.00 34.88 156 ARG A C 1
ATOM 1228 O O . ARG A 1 156 ? 18.314 -10.180 -31.184 1.00 34.88 156 ARG A O 1
ATOM 1235 N N . LYS A 1 157 ? 18.081 -8.690 -29.524 1.00 37.34 157 LYS A N 1
ATOM 1236 C CA . LYS A 1 157 ? 19.375 -8.944 -28.879 1.00 37.34 157 LYS A CA 1
ATOM 1237 C C . LYS A 1 157 ? 19.126 -9.236 -27.403 1.00 37.34 157 LYS A C 1
ATOM 1239 O O . LYS A 1 157 ? 18.710 -8.357 -26.658 1.00 37.34 157 LYS A O 1
ATOM 1244 N N . LEU A 1 158 ? 19.383 -10.481 -26.997 1.00 33.38 158 LEU A N 1
ATOM 1245 C CA . LEU A 1 158 ? 19.573 -10.824 -25.589 1.00 33.38 158 LEU A CA 1
ATOM 1246 C C . LEU A 1 158 ? 20.836 -10.102 -25.109 1.00 33.38 158 LEU A C 1
ATOM 1248 O O . LEU A 1 158 ? 21.923 -10.368 -25.620 1.00 33.38 158 LEU A O 1
ATOM 1252 N N . LEU A 1 159 ? 20.689 -9.179 -24.163 1.00 36.50 159 LEU A N 1
ATOM 1253 C CA . LEU A 1 159 ? 21.805 -8.542 -23.472 1.00 36.50 159 LEU A CA 1
ATOM 1254 C C . LEU A 1 159 ? 21.747 -8.946 -21.998 1.00 36.50 159 LEU A C 1
ATOM 1256 O O . LEU A 1 159 ? 20.705 -8.875 -21.360 1.00 36.50 159 LEU A O 1
ATOM 1260 N N . SER A 1 160 ? 22.892 -9.441 -21.542 1.00 35.66 160 SER A N 1
ATOM 1261 C CA . SER A 1 160 ? 23.227 -10.079 -20.268 1.00 35.66 160 SER A CA 1
ATOM 1262 C C . SER A 1 160 ? 22.408 -9.716 -19.022 1.00 35.66 160 SER A C 1
ATOM 1264 O O . SER A 1 160 ? 22.148 -8.549 -18.733 1.00 35.66 160 SER A O 1
ATOM 1266 N N . SER A 1 161 ? 22.171 -10.763 -18.226 1.00 32.88 161 SER A N 1
ATOM 1267 C CA . SER A 1 161 ? 21.881 -10.791 -16.788 1.00 32.88 161 SER A CA 1
ATOM 1268 C C . SER A 1 161 ? 22.333 -9.549 -16.018 1.00 32.88 161 SER A C 1
ATOM 1270 O O . SER A 1 161 ? 23.532 -9.298 -15.874 1.00 32.88 161 SER A O 1
ATOM 1272 N N . CYS A 1 162 ? 21.373 -8.826 -15.446 1.00 30.36 162 CYS A N 1
ATOM 1273 C CA . CYS A 1 162 ? 21.642 -7.791 -14.459 1.00 30.36 162 CYS A CA 1
ATOM 1274 C C . CYS A 1 162 ? 21.188 -8.333 -13.097 1.00 30.36 162 CYS A C 1
ATOM 1276 O O . CYS A 1 162 ? 20.062 -8.102 -12.658 1.00 30.36 162 CYS A O 1
ATOM 1278 N N . CYS A 1 163 ? 22.061 -9.103 -12.437 1.00 28.14 163 CYS A N 1
ATOM 1279 C CA . CYS A 1 163 ? 21.927 -9.363 -11.005 1.00 28.14 163 CYS A CA 1
ATOM 1280 C C . CYS A 1 163 ? 22.182 -8.043 -10.270 1.00 28.14 163 CYS A C 1
ATOM 1282 O O . CYS A 1 163 ? 23.327 -7.705 -9.976 1.00 28.14 163 CYS A O 1
ATOM 1284 N N . LYS A 1 164 ? 21.125 -7.277 -9.989 1.00 30.17 164 LYS A N 1
ATOM 1285 C CA . LYS A 1 164 ? 21.175 -6.292 -8.909 1.00 30.17 164 LYS A CA 1
ATOM 1286 C C . LYS A 1 164 ? 20.917 -7.036 -7.606 1.00 30.17 164 LYS A C 1
ATOM 1288 O O . LYS A 1 164 ? 19.779 -7.367 -7.289 1.00 30.17 164 LYS A O 1
ATOM 1293 N N . THR A 1 165 ? 21.995 -7.312 -6.884 1.00 25.45 165 THR A N 1
ATOM 1294 C CA . THR A 1 165 ? 21.951 -7.654 -5.464 1.00 25.45 165 THR A CA 1
ATOM 1295 C C . THR A 1 165 ? 21.364 -6.448 -4.731 1.00 25.45 165 THR A C 1
ATOM 1297 O O . THR A 1 165 ? 22.011 -5.407 -4.662 1.00 25.45 165 THR A O 1
ATOM 1300 N N . PHE A 1 166 ? 20.126 -6.551 -4.250 1.00 28.36 166 PHE A N 1
ATOM 1301 C CA . PHE A 1 166 ? 19.676 -5.695 -3.156 1.00 28.36 166 PHE A CA 1
ATOM 1302 C C . PHE A 1 166 ? 20.247 -6.323 -1.879 1.00 28.36 166 PHE A C 1
ATOM 1304 O O . PHE A 1 166 ? 19.930 -7.476 -1.580 1.00 28.36 166 PHE A O 1
ATOM 1311 N N . CYS A 1 167 ? 21.194 -5.621 -1.250 1.00 29.72 167 CYS A N 1
ATOM 1312 C CA . CYS A 1 167 ? 21.632 -5.899 0.118 1.00 29.72 167 CYS A CA 1
ATOM 1313 C C . CYS A 1 167 ? 20.564 -5.429 1.100 1.00 29.72 167 CYS A C 1
ATOM 1315 O O . CYS A 1 167 ? 19.915 -4.406 0.786 1.00 29.72 167 CYS A O 1
#

Radius of gyration: 20.59 Å; Cα contacts (8 Å, |Δi|>4): 407; chains: 1; bounding box: 43×35×72 Å

Sequence (167 aa):
MDSDEDTLEETVEGLLDDDGLPHGFCTVTYSSTDRFEGNFVHGEKNGRGKFFFFDGSTLEGYYVDDALQGQGLYTYEDGGVLHGTHVDGELNGPAQEYDIDGRLIFKGQYKDNIRHGVCWIYYPVSLISCFLCWRTKEGHRSHIGCNLLLLCGLGRKLLSSCCKTFC

InterPro domains:
  IPR003409 MORN repeat [PF02493] (19-34)
  IPR003409 MORN repeat [PF02493] (36-58)
  IPR003409 MORN repeat [PF02493] (60-81)
  IPR003409 MORN repeat [PF02493] (106-124)

pLDDT: mean 77.29, std 22.64, range [25.45, 97.19]

Foldseek 3Di:
DDPPPPPQDWDKADDADPVRAAAQFIWIDDNVQKIKTAGDDRNFGAAWIKIAGNQRKIKTAGDDRNAGAAWIWIAGNQRKIKTFGGDRNFGAFWMWIAHNVRHTQKTAGDDRNHTAAWMWGQDPVRWIWIWGWHWDDDDPDTFTWIFIFGPDVPDTDRDDTDRPDDD